Protein AF-A0A4S4BB18-F1 (afdb_monomer_lite)

pLDDT: mean 85.96, std 14.15, range [39.25, 95.19]

Sequence (79 aa):
MSFAQNRVVTGQQAIASTEELRGLIDQSSAWGWTLAEFQDRAGVRFEGDTAYVTQFYWAGGEETLESVWARVQGGGGAV

Structure (mmCIF, N/CA/C/O backbone):
data_AF-A0A4S4BB18-F1
#
_entry.id   AF-A0A4S4BB18-F1
#
loop_
_atom_site.group_PDB
_atom_site.id
_atom_site.type_symbol
_atom_site.label_atom_id
_atom_site.label_alt_id
_atom_site.label_comp_id
_atom_site.label_asym_id
_atom_site.label_entity_id
_atom_site.label_seq_id
_atom_site.pdbx_PDB_ins_code
_atom_site.Cartn_x
_atom_site.Cartn_y
_atom_site.Cartn_z
_atom_site.occupancy
_atom_site.B_iso_or_equiv
_atom_site.auth_seq_id
_atom_site.auth_comp_id
_atom_site.auth_asym_id
_atom_site.auth_atom_id
_atom_site.pdbx_PDB_model_num
ATOM 1 N N . MET A 1 1 ? -30.781 4.864 20.381 1.00 39.25 1 MET A N 1
ATOM 2 C CA . MET A 1 1 ? -29.711 3.984 19.871 1.00 39.25 1 MET A CA 1
ATOM 3 C C . MET A 1 1 ? -28.672 4.893 19.237 1.00 39.25 1 MET A C 1
ATOM 5 O O . MET A 1 1 ? -28.955 5.449 18.185 1.00 39.25 1 MET A O 1
ATOM 9 N N . SER A 1 2 ? -27.561 5.171 19.927 1.00 45.34 2 SER A N 1
ATOM 10 C CA . SER A 1 2 ? -26.476 5.971 19.345 1.00 45.34 2 SER A CA 1
ATOM 11 C C . SER A 1 2 ? -25.811 5.146 18.259 1.00 45.34 2 SER A C 1
ATOM 13 O O . SER A 1 2 ? -25.248 4.093 18.544 1.00 45.34 2 SER A O 1
ATOM 15 N N . PHE A 1 3 ? -25.894 5.613 17.021 1.00 48.16 3 PHE A N 1
ATOM 16 C CA . PHE A 1 3 ? -25.032 5.132 15.957 1.00 48.16 3 PHE A CA 1
ATOM 17 C C . PHE A 1 3 ? -23.628 5.607 16.325 1.00 48.16 3 PHE A C 1
ATOM 19 O O . PHE A 1 3 ? -23.336 6.795 16.199 1.00 48.16 3 PHE A O 1
ATOM 26 N N . ALA A 1 4 ? -22.792 4.721 16.869 1.00 49.75 4 ALA A N 1
ATOM 27 C CA . ALA A 1 4 ? -21.357 4.955 16.874 1.00 49.75 4 ALA A CA 1
ATOM 28 C C . ALA A 1 4 ? -20.972 5.113 15.399 1.00 49.75 4 ALA A C 1
ATOM 30 O O . ALA A 1 4 ? -20.941 4.145 14.641 1.00 49.75 4 ALA A O 1
ATOM 31 N N . GLN A 1 5 ? -20.852 6.359 14.943 1.00 57.81 5 GLN A N 1
ATOM 32 C CA . GLN A 1 5 ? -20.317 6.650 13.627 1.00 57.81 5 GLN A CA 1
ATOM 33 C C . GLN A 1 5 ? -18.850 6.262 13.723 1.00 57.81 5 GLN A C 1
ATOM 35 O O . GLN A 1 5 ? -18.056 7.049 14.234 1.00 57.81 5 GLN A O 1
ATOM 40 N N . ASN A 1 6 ? -18.506 5.041 13.307 1.00 61.88 6 ASN A N 1
ATOM 41 C CA . ASN A 1 6 ? -17.109 4.668 13.136 1.00 61.88 6 ASN A CA 1
ATOM 42 C C . ASN A 1 6 ? -16.482 5.742 12.252 1.00 61.88 6 ASN A C 1
ATOM 44 O O . ASN A 1 6 ? -16.858 5.904 11.086 1.00 61.88 6 ASN A O 1
ATOM 48 N N . ARG A 1 7 ? -15.600 6.549 12.837 1.00 74.69 7 ARG A N 1
ATOM 49 C CA . ARG A 1 7 ? -15.004 7.678 12.135 1.00 74.69 7 ARG A CA 1
ATOM 50 C C . ARG A 1 7 ? -13.958 7.095 11.203 1.00 74.69 7 ARG A C 1
ATOM 52 O O . ARG A 1 7 ? -12.966 6.544 11.666 1.00 74.69 7 ARG A O 1
ATOM 59 N N . VAL A 1 8 ? -14.192 7.187 9.900 1.00 82.81 8 VAL A N 1
ATOM 60 C CA . VAL A 1 8 ? -13.213 6.755 8.901 1.00 82.81 8 VAL A CA 1
ATOM 61 C C . VAL A 1 8 ? -12.380 7.961 8.492 1.00 82.81 8 VAL A C 1
ATOM 63 O O . VAL A 1 8 ? -12.918 8.969 8.034 1.00 82.81 8 VAL A O 1
ATOM 66 N N . VAL A 1 9 ? -11.068 7.869 8.680 1.00 85.00 9 VAL A N 1
ATOM 67 C CA . VAL A 1 9 ? -10.098 8.866 8.226 1.00 85.00 9 VAL A CA 1
ATOM 68 C C . VAL A 1 9 ? -9.304 8.252 7.087 1.00 85.00 9 VAL A C 1
ATOM 70 O O . VAL A 1 9 ? -8.573 7.288 7.288 1.00 85.00 9 VAL A O 1
ATOM 73 N N . THR A 1 10 ? -9.452 8.804 5.886 1.00 88.69 10 THR A N 1
ATOM 74 C CA . THR A 1 10 ? -8.732 8.337 4.700 1.00 88.69 10 THR A CA 1
ATOM 75 C C . THR A 1 10 ? -7.493 9.188 4.453 1.00 88.69 10 THR A C 1
ATOM 77 O O . THR A 1 10 ? -7.600 10.409 4.325 1.00 88.69 10 THR A O 1
ATOM 80 N N . GLY A 1 11 ? -6.333 8.547 4.361 1.00 89.62 11 GLY A N 1
ATOM 81 C CA . GLY A 1 11 ? -5.072 9.137 3.927 1.00 89.62 11 GLY A CA 1
ATOM 82 C C . GLY A 1 11 ? -4.587 8.506 2.625 1.00 89.62 11 GLY A C 1
ATOM 83 O O . GLY A 1 11 ? -5.030 7.425 2.236 1.00 89.62 11 GLY A O 1
ATOM 84 N N . GLN A 1 12 ? -3.659 9.177 1.954 1.00 91.88 12 GLN A N 1
ATOM 85 C CA . GLN A 1 12 ? -2.945 8.619 0.811 1.00 91.88 12 GLN A CA 1
ATOM 86 C C . GLN A 1 12 ? -1.450 8.663 1.096 1.00 91.88 12 GLN A C 1
ATOM 88 O O . GLN A 1 12 ? -0.946 9.671 1.592 1.00 91.88 12 GLN A O 1
ATOM 93 N N . GLN A 1 13 ? -0.753 7.579 0.775 1.00 93.00 13 GLN A N 1
ATOM 94 C CA . GLN A 1 13 ? 0.695 7.495 0.893 1.00 93.00 13 GLN A CA 1
ATOM 95 C C . GLN A 1 13 ? 1.304 7.196 -0.474 1.00 93.00 13 GLN A C 1
ATOM 97 O O . GLN A 1 13 ? 0.996 6.184 -1.107 1.00 93.00 13 GLN A O 1
ATOM 102 N N . ALA A 1 14 ? 2.170 8.103 -0.915 1.00 94.06 14 ALA A N 1
ATOM 103 C CA . ALA A 1 14 ? 2.963 7.927 -2.118 1.00 94.06 14 ALA A CA 1
ATOM 104 C C . ALA A 1 14 ? 4.103 6.950 -1.839 1.00 94.06 14 ALA A C 1
ATOM 106 O O . ALA A 1 14 ? 4.794 7.103 -0.838 1.00 94.06 14 ALA A O 1
ATOM 107 N N . ILE A 1 15 ? 4.317 6.003 -2.745 1.00 95.19 15 ILE A N 1
ATOM 108 C CA . ILE A 1 15 ? 5.497 5.144 -2.761 1.00 95.19 15 ILE A CA 1
ATOM 109 C C . ILE A 1 15 ? 6.344 5.568 -3.954 1.00 95.19 15 ILE A C 1
ATOM 111 O O . ILE A 1 15 ? 5.907 5.464 -5.105 1.00 95.19 15 ILE A O 1
ATOM 115 N N . ALA A 1 16 ? 7.534 6.094 -3.681 1.00 93.25 16 ALA A N 1
ATOM 116 C CA . ALA A 1 16 ? 8.388 6.714 -4.690 1.00 93.25 16 ALA A CA 1
ATOM 117 C C . ALA A 1 16 ? 9.470 5.769 -5.233 1.00 93.25 16 ALA A C 1
ATOM 119 O O . ALA A 1 16 ? 10.090 6.074 -6.251 1.00 93.25 16 ALA A O 1
ATOM 120 N N . SER A 1 17 ? 9.716 4.631 -4.579 1.00 94.69 17 SER A N 1
ATOM 121 C CA . SER A 1 17 ? 10.744 3.676 -5.002 1.00 94.69 17 SER A CA 1
ATOM 122 C C . SER A 1 17 ? 10.380 2.222 -4.696 1.00 94.69 17 SER A C 1
ATOM 124 O O . SER A 1 17 ? 9.553 1.913 -3.837 1.00 94.69 17 SER A O 1
ATOM 126 N N . THR A 1 18 ? 11.020 1.291 -5.409 1.00 93.31 18 THR A N 1
ATOM 127 C CA . THR A 1 18 ? 10.857 -0.153 -5.174 1.00 93.31 18 THR A CA 1
ATOM 128 C C . THR A 1 18 ? 11.417 -0.583 -3.824 1.00 93.31 18 THR A C 1
ATOM 130 O O . THR A 1 18 ? 10.951 -1.561 -3.251 1.00 93.31 18 THR A O 1
ATOM 133 N N . GLU A 1 19 ? 12.419 0.135 -3.320 1.00 93.56 19 GLU A N 1
ATOM 134 C CA . GLU A 1 19 ? 13.035 -0.103 -2.013 1.00 93.56 19 GLU A CA 1
ATOM 135 C C . GLU A 1 19 ? 12.080 0.283 -0.885 1.00 93.56 19 GLU A C 1
ATOM 137 O O . GLU A 1 19 ? 11.916 -0.480 0.064 1.00 93.56 19 GLU A O 1
ATOM 142 N N . GLU A 1 20 ? 11.387 1.416 -1.028 1.00 94.19 20 GLU A N 1
ATOM 143 C CA . GLU A 1 20 ? 10.323 1.821 -0.111 1.00 94.19 20 GLU A CA 1
ATOM 144 C C . GLU A 1 20 ? 9.186 0.793 -0.112 1.00 94.19 20 GLU A C 1
ATOM 146 O O . GLU A 1 20 ? 8.763 0.341 0.953 1.00 94.19 20 GLU A O 1
ATOM 151 N N . LEU A 1 21 ? 8.748 0.350 -1.300 1.00 94.06 21 LEU A N 1
ATOM 152 C CA . LEU A 1 21 ? 7.728 -0.693 -1.406 1.00 94.06 21 LEU A CA 1
ATOM 153 C C . LEU A 1 21 ? 8.167 -1.989 -0.716 1.00 94.06 21 LEU A C 1
ATOM 155 O O . LEU A 1 21 ? 7.396 -2.585 0.033 1.00 94.06 21 LEU A O 1
ATOM 159 N N . ARG A 1 22 ? 9.411 -2.420 -0.948 1.00 94.38 22 ARG A N 1
ATOM 160 C CA . ARG A 1 22 ? 9.980 -3.613 -0.319 1.00 94.38 22 ARG A CA 1
ATOM 161 C C . ARG A 1 22 ? 9.999 -3.487 1.203 1.00 94.38 22 ARG A C 1
ATOM 163 O O . ARG A 1 22 ? 9.552 -4.403 1.882 1.00 94.38 22 ARG A O 1
ATOM 170 N N . GLY A 1 23 ? 10.436 -2.343 1.727 1.00 94.06 23 GLY A N 1
ATOM 171 C CA . GLY A 1 23 ? 10.436 -2.076 3.163 1.00 94.06 23 GLY A CA 1
ATOM 172 C C . GLY A 1 23 ? 9.035 -2.129 3.779 1.00 94.06 23 G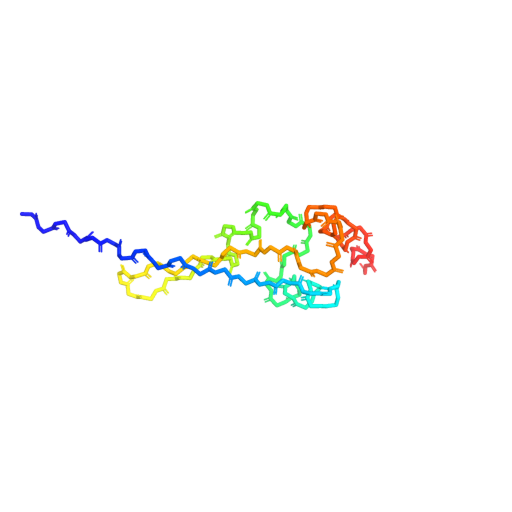LY A C 1
ATOM 173 O O . GLY A 1 23 ? 8.869 -2.682 4.864 1.00 94.06 23 GLY A O 1
ATOM 174 N N . LEU A 1 24 ? 8.015 -1.622 3.077 1.00 92.88 24 LEU A N 1
ATOM 175 C CA . LEU A 1 24 ? 6.617 -1.728 3.512 1.00 92.88 24 LEU A CA 1
ATOM 176 C C . LEU A 1 24 ? 6.118 -3.180 3.513 1.00 92.88 24 LEU A C 1
ATOM 178 O O . LEU A 1 24 ? 5.419 -3.585 4.446 1.00 92.88 24 LEU A O 1
ATOM 182 N N . ILE A 1 25 ? 6.495 -3.967 2.502 1.00 93.69 25 ILE A N 1
ATOM 183 C CA . ILE A 1 25 ? 6.173 -5.398 2.424 1.00 93.69 25 ILE A CA 1
ATOM 184 C C . ILE A 1 25 ? 6.832 -6.158 3.581 1.00 93.69 25 ILE A C 1
ATOM 186 O O . ILE A 1 25 ? 6.145 -6.914 4.267 1.00 93.69 25 ILE A O 1
ATOM 190 N N . ASP A 1 26 ? 8.122 -5.924 3.837 1.00 93.81 26 ASP A N 1
ATOM 191 C CA . ASP A 1 26 ? 8.869 -6.528 4.946 1.00 93.81 26 ASP A CA 1
ATOM 192 C C . ASP A 1 26 ? 8.237 -6.170 6.300 1.00 93.81 26 ASP A C 1
ATOM 194 O O . ASP A 1 26 ? 7.922 -7.049 7.104 1.00 93.81 26 ASP A O 1
ATOM 198 N N . GLN A 1 27 ? 7.975 -4.880 6.534 1.00 92.62 27 GLN A N 1
ATOM 199 C CA . GLN A 1 27 ? 7.378 -4.383 7.776 1.00 92.62 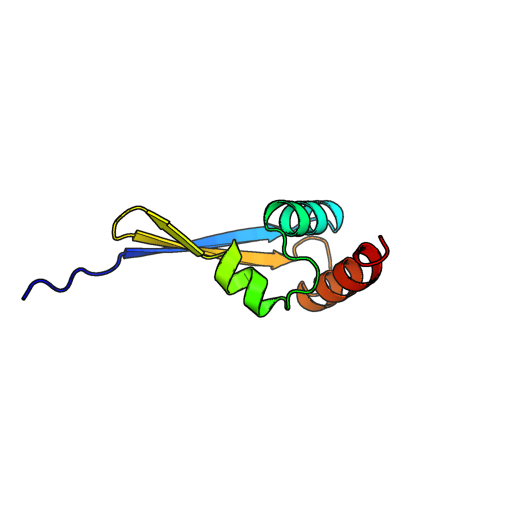27 GLN A CA 1
ATOM 200 C C . GLN A 1 27 ? 5.979 -4.960 8.030 1.00 92.62 27 GLN A C 1
ATOM 202 O O . GLN A 1 27 ? 5.623 -5.234 9.175 1.00 92.62 27 GLN A O 1
ATOM 207 N N . SER A 1 28 ? 5.206 -5.178 6.966 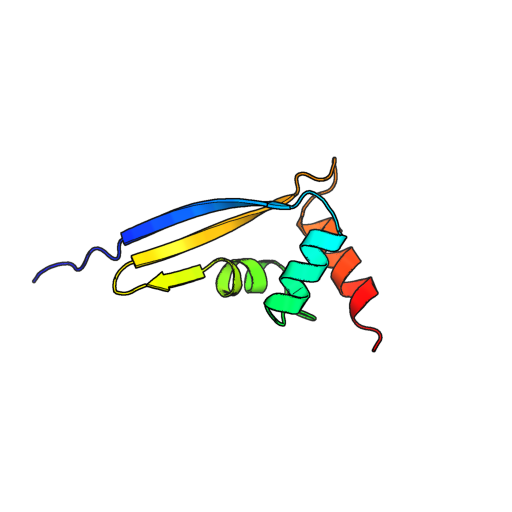1.00 91.38 28 SER A N 1
ATOM 208 C CA . SER A 1 28 ? 3.851 -5.736 7.044 1.00 91.38 28 SER A CA 1
ATOM 209 C C . SER A 1 28 ? 3.824 -7.265 6.958 1.00 91.38 28 SER A C 1
ATOM 211 O O . SER A 1 28 ? 2.746 -7.850 7.019 1.00 91.38 28 SER A O 1
ATOM 213 N N . SER A 1 29 ? 4.985 -7.920 6.796 1.00 93.44 29 SER A N 1
ATOM 214 C CA . SER A 1 29 ? 5.090 -9.359 6.506 1.00 93.44 29 SER A CA 1
ATOM 215 C C . SER A 1 29 ? 4.190 -9.795 5.336 1.00 93.44 29 SER A C 1
ATOM 217 O O . SER A 1 29 ? 3.539 -10.837 5.388 1.00 93.44 29 SER A O 1
ATOM 219 N N . ALA A 1 30 ? 4.140 -8.975 4.282 1.00 93.69 30 ALA A N 1
ATOM 220 C CA . ALA A 1 30 ? 3.202 -9.102 3.166 1.00 93.69 30 ALA A CA 1
ATOM 221 C C . ALA A 1 30 ? 3.790 -9.821 1.934 1.00 93.69 30 ALA A C 1
ATOM 223 O O . ALA A 1 30 ? 3.265 -9.708 0.822 1.00 93.69 30 ALA A O 1
ATOM 224 N N . TRP A 1 31 ? 4.904 -10.542 2.089 1.00 94.44 31 TRP A N 1
ATOM 225 C CA . TRP A 1 31 ? 5.426 -11.388 1.013 1.00 94.44 31 TRP A CA 1
ATOM 226 C C . TRP A 1 31 ? 4.429 -12.499 0.682 1.00 94.44 31 TRP A C 1
ATOM 228 O O . TRP A 1 31 ? 3.889 -13.156 1.571 1.00 94.44 31 TRP A O 1
ATOM 238 N N . GLY A 1 32 ? 4.170 -12.693 -0.609 1.00 93.12 32 GLY A N 1
ATOM 239 C CA . GLY A 1 32 ? 3.166 -13.631 -1.106 1.00 93.12 32 GLY A CA 1
ATOM 240 C C . GLY A 1 32 ? 1.724 -13.121 -1.038 1.00 93.12 32 GLY A C 1
ATOM 241 O O . GLY A 1 32 ? 0.827 -13.828 -1.488 1.00 93.12 32 GLY A O 1
ATOM 242 N N . TRP A 1 33 ? 1.480 -11.914 -0.517 1.00 94.38 33 TRP A N 1
ATOM 243 C CA . TRP A 1 33 ? 0.149 -11.307 -0.547 1.00 94.38 33 TRP A CA 1
ATOM 244 C C . TRP A 1 33 ? -0.149 -10.691 -1.913 1.00 94.38 33 TRP A C 1
ATOM 246 O O . TRP A 1 33 ? 0.729 -10.208 -2.639 1.00 94.38 33 TRP A O 1
ATOM 256 N N . THR A 1 34 ? -1.433 -10.636 -2.236 1.00 94.06 34 THR A N 1
ATOM 257 C CA . THR A 1 34 ? -1.940 -9.779 -3.304 1.00 94.06 34 THR A CA 1
ATOM 258 C C . THR A 1 34 ? -1.864 -8.306 -2.890 1.00 94.06 34 THR A C 1
ATOM 260 O O . THR A 1 34 ? -1.902 -7.964 -1.705 1.00 94.06 34 THR A O 1
ATOM 263 N N . LEU A 1 35 ? -1.806 -7.401 -3.873 1.00 92.81 35 LEU A N 1
ATOM 264 C CA . LEU A 1 35 ? -1.838 -5.960 -3.599 1.00 92.81 35 LEU A CA 1
ATOM 265 C C . LEU A 1 35 ? -3.121 -5.557 -2.850 1.00 92.81 35 LEU A C 1
ATOM 267 O O . LEU A 1 35 ? -3.075 -4.693 -1.980 1.00 92.81 35 LEU A O 1
ATOM 271 N N . ALA A 1 36 ? -4.254 -6.197 -3.153 1.00 92.00 36 ALA A N 1
ATOM 272 C CA . ALA A 1 36 ? -5.521 -5.936 -2.476 1.00 92.00 36 ALA A CA 1
ATOM 273 C C . ALA A 1 36 ? -5.465 -6.301 -0.983 1.00 92.00 36 ALA A C 1
ATOM 275 O O . ALA A 1 36 ? -5.872 -5.498 -0.149 1.00 92.00 36 ALA A O 1
ATOM 276 N N . GLU A 1 37 ? -4.904 -7.465 -0.635 1.00 93.12 37 GLU A N 1
ATOM 277 C CA . GLU A 1 37 ? -4.713 -7.869 0.766 1.00 93.12 37 GLU A CA 1
ATOM 278 C C . GLU A 1 37 ? -3.777 -6.917 1.511 1.00 93.12 37 GLU A C 1
ATOM 280 O O . GLU A 1 37 ? -4.025 -6.587 2.668 1.00 93.12 37 GLU A O 1
ATOM 285 N N . PHE A 1 38 ? -2.720 -6.439 0.853 1.00 93.94 38 PHE A N 1
ATOM 286 C CA . PHE A 1 38 ? -1.837 -5.435 1.435 1.00 93.94 38 PHE A CA 1
ATOM 287 C C . PHE A 1 38 ? -2.565 -4.112 1.702 1.00 93.94 38 PHE A C 1
ATOM 289 O O . PHE A 1 38 ? -2.475 -3.581 2.805 1.00 93.94 38 PHE A O 1
ATOM 296 N N . GLN A 1 39 ? -3.335 -3.604 0.739 1.00 91.38 39 GLN A N 1
ATOM 297 C CA . GLN A 1 39 ? -4.105 -2.366 0.909 1.00 91.38 39 GLN A CA 1
ATOM 298 C C . GLN A 1 39 ? -5.147 -2.489 2.031 1.00 91.38 39 GLN A C 1
ATOM 300 O O . GLN A 1 39 ? -5.317 -1.558 2.811 1.00 91.38 39 GLN A O 1
ATOM 305 N N . ASP A 1 40 ? -5.807 -3.641 2.152 1.00 90.06 40 ASP A N 1
ATOM 306 C CA . ASP A 1 40 ? -6.831 -3.869 3.175 1.00 90.06 40 ASP A CA 1
ATOM 307 C C . ASP A 1 40 ? -6.236 -4.064 4.578 1.00 90.06 40 ASP A C 1
ATOM 309 O O . ASP A 1 40 ? -6.783 -3.590 5.568 1.00 90.06 40 ASP A O 1
ATOM 313 N N . ARG A 1 41 ? -5.085 -4.734 4.691 1.00 90.06 41 ARG A N 1
ATOM 314 C CA . ARG A 1 41 ? -4.522 -5.111 6.000 1.00 90.06 41 ARG A CA 1
ATOM 315 C C . ARG A 1 41 ? -3.444 -4.162 6.500 1.00 90.06 41 ARG A C 1
ATOM 317 O O . ARG A 1 41 ? -3.412 -3.868 7.689 1.00 90.06 41 ARG A O 1
ATOM 324 N N . ALA A 1 42 ? -2.558 -3.701 5.620 1.00 88.25 42 ALA A N 1
ATOM 325 C CA . ALA A 1 42 ? -1.512 -2.738 5.969 1.00 88.25 42 ALA A CA 1
ATOM 326 C C . ALA A 1 42 ? -2.010 -1.292 5.848 1.00 88.25 42 ALA A C 1
ATOM 328 O O . ALA A 1 42 ? -1.526 -0.408 6.554 1.00 88.25 42 ALA A O 1
ATOM 329 N N . GLY A 1 43 ? -2.994 -1.049 4.977 1.00 88.12 43 GLY A N 1
ATOM 330 C CA . GLY A 1 43 ? -3.623 0.261 4.841 1.00 88.12 43 GLY A CA 1
ATOM 331 C C . GLY A 1 43 ? -4.615 0.573 5.957 1.00 88.12 43 GLY A C 1
ATOM 332 O O . GLY A 1 43 ? -4.871 1.744 6.207 1.00 88.12 43 GLY A O 1
ATOM 333 N N . VAL A 1 44 ? -5.156 -0.421 6.667 1.00 89.19 44 VAL A N 1
ATOM 334 C CA . VAL A 1 44 ? -6.191 -0.185 7.683 1.00 89.19 44 VAL A CA 1
ATOM 335 C C . VAL A 1 44 ? -5.634 -0.332 9.095 1.00 89.19 44 VAL A C 1
ATOM 337 O O . VAL A 1 44 ? -5.158 -1.390 9.499 1.00 89.19 44 VAL A O 1
ATOM 340 N N . ARG A 1 45 ? -5.760 0.731 9.893 1.00 86.31 45 ARG A N 1
ATOM 341 C CA . ARG A 1 45 ? -5.426 0.743 11.321 1.00 86.31 45 ARG A CA 1
ATOM 342 C C . ARG A 1 45 ? -6.610 1.232 12.145 1.00 86.31 45 ARG A C 1
ATOM 344 O O . ARG A 1 45 ? -7.214 2.249 11.826 1.00 86.31 45 ARG A O 1
ATOM 351 N N . PHE A 1 46 ? -6.891 0.554 13.252 1.00 85.69 46 PHE A N 1
ATOM 352 C CA . PHE A 1 46 ? -7.935 0.956 14.195 1.00 85.69 46 PHE A CA 1
ATOM 353 C C . PHE A 1 46 ? -7.334 1.610 15.442 1.00 85.69 46 PHE A C 1
ATOM 355 O O . PHE A 1 46 ? -6.348 1.121 15.996 1.00 85.69 46 PHE A O 1
ATOM 362 N N . GLU A 1 47 ? -7.945 2.703 15.895 1.00 85.62 47 GLU A N 1
ATOM 363 C CA . GLU A 1 47 ? -7.654 3.356 17.174 1.00 85.62 47 GLU A CA 1
ATOM 364 C C . GLU A 1 47 ? -8.976 3.764 17.839 1.00 85.62 47 GLU A C 1
ATOM 366 O O . GLU A 1 47 ? -9.652 4.703 17.406 1.00 85.62 47 GLU A O 1
ATOM 371 N N . GLY A 1 48 ? -9.382 3.014 18.868 1.00 86.56 48 GLY A N 1
ATOM 372 C CA . GLY A 1 48 ? -10.716 3.145 19.460 1.00 86.56 48 GLY A CA 1
ATOM 373 C C . GLY A 1 48 ? -11.813 2.902 18.418 1.00 86.56 48 GLY A C 1
ATOM 374 O O . GLY A 1 48 ? -11.780 1.903 17.705 1.00 86.56 48 GLY A O 1
ATOM 375 N N . ASP A 1 49 ? -12.741 3.852 18.295 1.00 85.94 49 ASP A N 1
ATOM 376 C CA . ASP A 1 49 ? -13.841 3.822 17.316 1.00 85.94 49 ASP A CA 1
ATOM 377 C C . ASP A 1 49 ? -13.469 4.458 15.957 1.00 85.94 49 ASP A C 1
ATOM 379 O O . ASP A 1 49 ? -14.336 4.743 15.125 1.00 85.94 49 ASP A O 1
ATOM 383 N N . THR A 1 50 ? -12.180 4.743 15.730 1.00 84.31 50 THR A N 1
ATOM 384 C CA . THR A 1 50 ? -11.688 5.378 14.498 1.00 84.31 50 THR A CA 1
ATOM 385 C C . THR A 1 50 ? -10.931 4.371 13.640 1.00 84.31 50 THR A C 1
ATOM 387 O O . THR A 1 50 ? -10.004 3.711 14.109 1.00 84.31 50 THR A O 1
ATOM 390 N N . ALA A 1 51 ? -11.310 4.281 12.366 1.00 86.75 51 ALA A N 1
ATOM 391 C CA . ALA A 1 51 ? -10.595 3.520 11.350 1.00 86.75 51 ALA A CA 1
ATOM 392 C C . ALA A 1 51 ? -9.782 4.483 10.479 1.00 86.75 51 ALA A C 1
ATOM 394 O O . ALA A 1 51 ? -10.338 5.354 9.809 1.00 86.75 51 ALA A O 1
ATOM 395 N N . TYR A 1 52 ? -8.467 4.324 10.480 1.00 88.25 52 TYR A N 1
ATO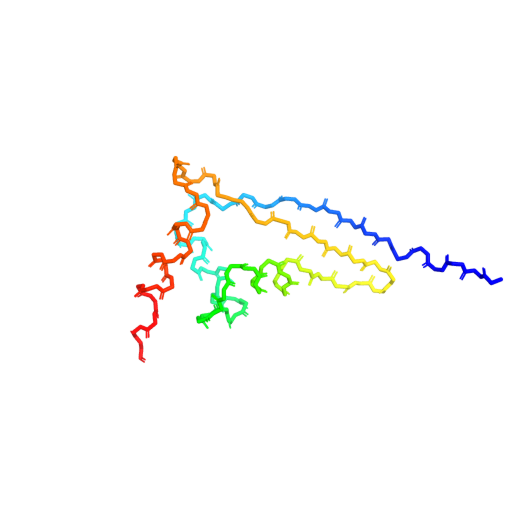M 396 C CA . TYR A 1 52 ? -7.558 5.019 9.583 1.00 88.25 52 TYR A CA 1
ATOM 397 C C . TYR A 1 52 ? -7.292 4.125 8.383 1.00 88.25 52 TYR A C 1
ATOM 399 O O . TYR A 1 52 ? -6.823 3.003 8.547 1.00 88.25 52 TYR A O 1
ATOM 407 N N . VAL A 1 53 ? -7.611 4.619 7.193 1.00 89.94 53 VAL A N 1
ATOM 408 C CA . VAL A 1 53 ? -7.423 3.906 5.931 1.00 89.94 53 VAL A CA 1
ATOM 409 C C . VAL A 1 53 ? -6.414 4.680 5.099 1.00 89.94 53 VAL A C 1
ATOM 411 O O . VAL A 1 53 ? -6.700 5.779 4.632 1.00 89.94 53 VAL A O 1
ATOM 414 N N . THR A 1 54 ? -5.236 4.113 4.907 1.00 92.31 54 THR A N 1
ATOM 415 C CA . THR A 1 54 ? -4.178 4.636 4.051 1.00 92.31 54 THR A CA 1
ATOM 416 C C . THR A 1 54 ? -4.224 3.911 2.718 1.00 92.31 54 THR A C 1
ATOM 418 O O . THR A 1 54 ? -4.004 2.705 2.652 1.00 92.31 54 THR A O 1
ATOM 421 N N . GLN A 1 55 ? -4.489 4.653 1.647 1.00 91.75 55 GLN A N 1
ATOM 422 C CA . GLN A 1 55 ? -4.350 4.141 0.289 1.00 91.75 55 GLN A CA 1
ATOM 423 C C . GLN A 1 55 ? -2.931 4.380 -0.209 1.00 91.75 55 GLN A C 1
ATOM 425 O O . GLN A 1 55 ? -2.480 5.524 -0.308 1.00 91.75 55 GLN A O 1
ATOM 430 N N . PHE A 1 56 ? -2.239 3.303 -0.560 1.00 93.44 56 PHE A N 1
ATOM 431 C CA . PHE A 1 56 ? -0.925 3.403 -1.180 1.00 93.44 56 PHE A CA 1
ATOM 432 C C . PHE A 1 56 ? -1.067 3.591 -2.686 1.00 93.44 56 PHE A C 1
ATOM 434 O O . PHE A 1 56 ? -1.845 2.884 -3.331 1.00 93.44 56 PHE A O 1
ATOM 441 N N . TYR A 1 57 ? -0.289 4.505 -3.256 1.00 93.38 57 TYR A N 1
ATOM 442 C CA . TYR A 1 57 ? -0.206 4.699 -4.700 1.00 93.38 57 TYR A CA 1
ATOM 443 C C . TYR A 1 57 ? 1.248 4.843 -5.142 1.00 93.38 57 TYR A C 1
ATOM 445 O O . TYR A 1 57 ? 2.117 5.247 -4.370 1.00 93.38 57 TYR A O 1
ATOM 453 N N . TRP A 1 58 ? 1.519 4.503 -6.398 1.00 95.19 58 TRP A N 1
ATOM 454 C CA . TRP A 1 58 ? 2.856 4.634 -6.962 1.00 95.19 58 TRP A CA 1
ATOM 455 C C . TRP A 1 58 ? 3.093 6.050 -7.477 1.00 95.19 58 TRP A C 1
ATOM 457 O O . TRP A 1 58 ? 2.291 6.577 -8.246 1.00 95.19 58 TRP A O 1
ATOM 467 N N . ALA A 1 59 ? 4.205 6.646 -7.057 1.00 93.75 59 ALA A N 1
ATOM 468 C CA . ALA A 1 59 ? 4.670 7.959 -7.498 1.00 93.75 59 ALA A CA 1
ATOM 469 C C . ALA A 1 59 ? 6.094 7.918 -8.084 1.00 93.75 59 ALA A C 1
ATOM 471 O O . ALA A 1 59 ? 6.635 8.954 -8.458 1.00 93.75 59 ALA A O 1
ATOM 472 N N . GLY A 1 60 ? 6.711 6.734 -8.165 1.00 88.94 60 GLY A N 1
ATOM 473 C CA . GLY A 1 60 ? 8.094 6.548 -8.612 1.00 88.94 60 GLY A CA 1
ATOM 474 C C . GLY A 1 60 ? 8.304 6.508 -10.130 1.00 88.94 60 GLY A C 1
ATOM 475 O O . GLY A 1 60 ? 9.382 6.128 -10.576 1.00 88.94 60 GLY A O 1
ATOM 476 N N . GLY A 1 61 ? 7.292 6.833 -10.940 1.00 89.94 61 GLY A N 1
ATOM 477 C CA . GLY A 1 61 ? 7.392 6.843 -12.403 1.00 89.94 61 GLY A CA 1
ATOM 478 C C . GLY A 1 61 ? 6.065 6.568 -13.105 1.00 89.94 61 GLY A C 1
ATOM 479 O O . GLY A 1 61 ? 5.001 6.700 -12.509 1.00 89.94 61 GLY A O 1
ATOM 480 N N . GLU A 1 62 ? 6.145 6.165 -14.374 1.00 90.44 62 GLU A N 1
ATOM 481 C CA . GLU A 1 62 ? 4.982 5.896 -15.240 1.00 90.44 62 GLU A CA 1
ATOM 482 C C . GLU A 1 62 ? 4.338 4.517 -15.005 1.00 90.44 62 GLU A C 1
ATOM 484 O O . GLU A 1 62 ? 3.247 4.244 -15.503 1.00 90.44 62 GLU A O 1
ATOM 489 N N . GLU A 1 63 ? 5.008 3.631 -14.260 1.00 91.62 63 GLU A N 1
ATOM 490 C CA . GLU A 1 63 ? 4.476 2.308 -13.923 1.00 91.62 63 GLU A CA 1
ATOM 491 C C . GLU A 1 63 ? 3.280 2.406 -12.958 1.00 91.62 63 GLU A C 1
ATOM 493 O O . GLU A 1 63 ? 3.125 3.368 -12.208 1.00 91.62 63 GLU A O 1
ATOM 498 N N . THR A 1 64 ? 2.431 1.380 -12.929 1.00 93.19 64 THR A N 1
ATOM 499 C CA . THR A 1 64 ? 1.369 1.275 -11.921 1.00 93.19 64 THR A CA 1
ATOM 500 C C . THR A 1 64 ? 1.900 0.603 -10.657 1.00 93.19 64 THR A C 1
ATOM 502 O O . THR A 1 64 ? 2.811 -0.227 -10.716 1.00 93.19 64 THR A O 1
ATOM 505 N N . LEU A 1 65 ? 1.283 0.890 -9.505 1.00 93.81 65 LEU A N 1
ATOM 506 C CA . LEU A 1 65 ? 1.620 0.196 -8.256 1.00 93.81 65 LEU A CA 1
ATOM 507 C C . LEU A 1 65 ? 1.479 -1.324 -8.392 1.00 93.81 65 LEU A C 1
ATOM 509 O O . LEU A 1 65 ? 2.282 -2.059 -7.835 1.00 93.81 65 LEU A O 1
ATOM 513 N N . GLU A 1 66 ? 0.493 -1.793 -9.154 1.00 94.19 66 GLU A N 1
ATOM 514 C CA . GLU A 1 66 ? 0.260 -3.215 -9.411 1.00 94.19 66 GLU A CA 1
ATOM 515 C C . GLU A 1 66 ? 1.425 -3.878 -10.158 1.00 94.19 66 GLU A C 1
ATOM 517 O O . GLU A 1 66 ? 1.924 -4.917 -9.720 1.00 94.19 66 GLU A O 1
ATOM 522 N N . SER A 1 67 ? 1.922 -3.249 -11.227 1.00 93.62 67 SER A N 1
ATOM 523 C CA . SER A 1 67 ? 3.082 -3.752 -11.974 1.00 93.62 67 SER A CA 1
ATOM 524 C C . SER A 1 67 ? 4.333 -3.797 -11.099 1.00 93.62 67 SER A C 1
ATOM 526 O O . SER A 1 67 ? 5.062 -4.794 -11.083 1.00 93.62 67 SER A O 1
ATOM 528 N N . VAL A 1 68 ? 4.565 -2.735 -10.322 1.00 94.62 68 VAL A N 1
ATOM 529 C CA . VAL A 1 68 ? 5.721 -2.660 -9.425 1.00 94.62 68 VAL A CA 1
ATOM 530 C C . VAL A 1 68 ? 5.605 -3.677 -8.285 1.00 94.62 68 VAL A C 1
ATOM 532 O O . VAL A 1 68 ? 6.595 -4.336 -7.968 1.00 94.62 68 VAL A O 1
ATOM 535 N N . TRP A 1 69 ? 4.409 -3.864 -7.721 1.00 95.00 69 TRP A N 1
ATOM 536 C CA . TRP A 1 69 ? 4.114 -4.877 -6.706 1.00 95.00 69 TRP A CA 1
ATOM 537 C C . TRP A 1 69 ? 4.461 -6.279 -7.199 1.00 95.00 69 TRP A C 1
ATOM 539 O O . TRP A 1 69 ? 5.241 -6.975 -6.552 1.00 95.00 69 TRP A O 1
ATOM 549 N N . ALA A 1 70 ? 3.946 -6.674 -8.367 1.00 94.00 70 ALA A N 1
ATOM 550 C CA . ALA A 1 70 ? 4.207 -7.990 -8.945 1.00 94.00 70 ALA A CA 1
ATOM 551 C C . ALA A 1 70 ? 5.709 -8.230 -9.172 1.00 94.00 70 ALA A C 1
ATOM 553 O O . ALA A 1 70 ? 6.225 -9.300 -8.846 1.00 94.00 70 ALA A O 1
ATOM 554 N N . ARG A 1 71 ? 6.432 -7.214 -9.664 1.00 93.62 71 ARG A N 1
ATOM 555 C CA . ARG A 1 71 ? 7.889 -7.276 -9.846 1.00 93.62 71 ARG A CA 1
ATOM 556 C C . ARG A 1 71 ? 8.629 -7.4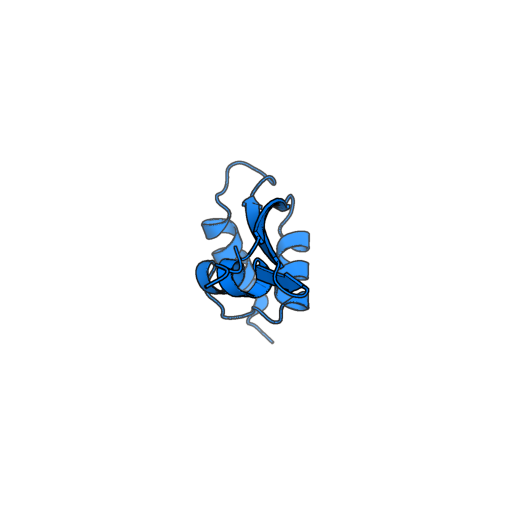65 -8.521 1.00 93.62 71 ARG A C 1
ATOM 558 O O . ARG A 1 71 ? 9.518 -8.310 -8.444 1.00 93.62 71 ARG A O 1
ATOM 565 N N . VAL A 1 72 ? 8.281 -6.691 -7.491 1.00 93.38 72 VAL A N 1
ATOM 566 C CA . VAL A 1 72 ? 8.932 -6.781 -6.174 1.00 93.38 72 VAL A CA 1
ATOM 567 C C . VAL A 1 72 ? 8.647 -8.139 -5.529 1.00 93.38 72 VAL A C 1
ATOM 569 O O . VAL A 1 72 ? 9.592 -8.802 -5.110 1.00 93.38 72 VAL A O 1
ATOM 572 N N . GLN A 1 73 ? 7.392 -8.601 -5.544 1.00 91.56 73 GLN A N 1
ATOM 573 C CA . GLN A 1 73 ? 6.988 -9.930 -5.060 1.00 91.56 73 GLN A CA 1
ATOM 574 C C . GLN A 1 73 ? 7.744 -11.063 -5.772 1.00 91.56 73 GLN A C 1
ATOM 576 O O . GLN A 1 73 ? 8.269 -11.962 -5.117 1.00 91.56 73 GLN A O 1
ATOM 581 N N . GL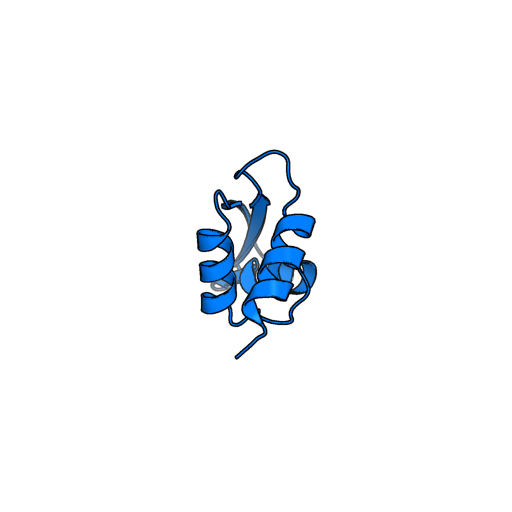Y A 1 74 ? 7.877 -10.991 -7.101 1.00 86.12 74 GLY A N 1
ATOM 582 C CA . GLY A 1 74 ? 8.610 -11.985 -7.892 1.00 86.12 74 GLY A CA 1
ATOM 583 C C . GLY A 1 74 ? 10.126 -11.997 -7.656 1.00 86.12 74 GLY A C 1
ATOM 584 O O . GLY A 1 74 ? 10.758 -13.035 -7.831 1.00 86.12 74 GLY A O 1
ATOM 585 N N . GLY A 1 75 ? 10.715 -10.870 -7.242 1.00 77.00 75 GLY A N 1
ATOM 586 C CA . GLY A 1 75 ? 12.147 -10.760 -6.935 1.00 77.00 75 GLY A CA 1
ATOM 587 C C . GLY A 1 75 ? 12.524 -11.029 -5.472 1.00 77.00 75 GLY A C 1
ATOM 588 O O . GLY A 1 75 ? 13.693 -11.282 -5.191 1.00 77.00 75 GLY A O 1
ATOM 589 N N . GLY A 1 76 ? 11.568 -10.952 -4.538 1.00 61.09 76 GLY A N 1
ATOM 590 C CA . GLY A 1 76 ? 11.805 -11.081 -3.092 1.00 61.09 76 GLY A CA 1
ATOM 591 C C . GLY A 1 76 ? 11.494 -12.453 -2.483 1.00 61.09 76 GLY A C 1
ATOM 592 O O . GLY A 1 76 ? 11.948 -12.725 -1.378 1.00 61.09 76 GLY A O 1
ATOM 593 N N . GLY A 1 77 ? 10.768 -13.324 -3.195 1.00 51.72 77 GLY A N 1
ATOM 594 C CA . GLY A 1 77 ? 10.341 -14.647 -2.707 1.00 51.72 77 GLY A CA 1
ATOM 595 C C . GLY A 1 77 ? 11.374 -15.780 -2.802 1.00 51.72 77 GLY A C 1
ATOM 596 O O . GLY A 1 77 ? 11.035 -16.923 -2.511 1.00 51.72 77 GLY A O 1
ATOM 597 N N . ALA A 1 78 ? 12.609 -15.498 -3.223 1.00 44.66 78 ALA A N 1
ATOM 598 C CA . ALA A 1 78 ? 13.699 -16.473 -3.232 1.00 44.66 78 ALA A CA 1
ATOM 599 C C . ALA A 1 78 ? 14.560 -16.309 -1.969 1.00 44.66 78 ALA A C 1
ATOM 601 O O . ALA A 1 78 ? 15.613 -15.671 -2.011 1.00 44.66 78 ALA A O 1
ATOM 602 N N . VAL A 1 79 ? 14.095 -16.866 -0.850 1.00 47.94 79 VAL A N 1
ATOM 603 C CA . VAL A 1 79 ? 14.913 -17.144 0.343 1.00 47.94 79 VAL A CA 1
ATOM 604 C C . VAL A 1 79 ? 14.735 -18.590 0.770 1.00 47.94 79 VAL A C 1
ATOM 606 O O . VAL A 1 79 ? 13.581 -19.071 0.745 1.00 47.94 79 VAL A O 1
#

Secondary structure (DSSP, 8-state):
------EEEEEEEEE--HHHHHHHHHHTT-TT--HHHHHHHTSEEEETTEEEEEEEEE-SSSS-HHHHHHHHHHHH---

Radius of gyration: 14.71 Å; chains: 1; bounding box: 45×26×35 Å

Foldseek 3Di:
DDDLPLAEAEAEDEDQDLVSVLVLCVVQVPQVHQPVCCQVRVQWDDDPSYIYGYHYWYDNDPDGPRVSVVVSSVVPPPD